Protein AF-A0A354TPI7-F1 (afdb_monomer_lite)

Structure (mmCIF, N/CA/C/O backbone):
data_AF-A0A354TPI7-F1
#
_entry.id   AF-A0A354TPI7-F1
#
loop_
_atom_site.group_PDB
_atom_site.id
_atom_site.type_symbol
_atom_site.label_atom_id
_atom_site.label_alt_id
_atom_site.label_comp_id
_atom_site.label_asym_id
_atom_site.label_entity_id
_atom_site.label_seq_id
_atom_site.pdbx_PDB_ins_code
_atom_site.Cartn_x
_atom_site.Cartn_y
_atom_site.Cartn_z
_atom_site.occupancy
_atom_site.B_iso_or_equiv
_atom_site.auth_seq_id
_atom_site.auth_comp_id
_atom_site.auth_asym_id
_atom_site.auth_atom_id
_atom_site.pdbx_PDB_model_num
ATOM 1 N N . GLU A 1 1 ? 0.543 -4.170 -21.899 1.00 81.62 1 GLU A N 1
ATOM 2 C CA . GLU A 1 1 ? 1.426 -2.990 -21.810 1.00 81.62 1 GLU A CA 1
ATOM 3 C C . GLU A 1 1 ? 0.762 -1.976 -20.889 1.00 81.62 1 GLU A C 1
ATOM 5 O O . GLU A 1 1 ? -0.449 -1.809 -20.998 1.00 81.62 1 GLU A O 1
ATOM 10 N N . VAL A 1 2 ? 1.509 -1.378 -19.957 1.00 88.38 2 VAL A N 1
ATOM 11 C CA . VAL A 1 2 ? 1.019 -0.308 -19.069 1.00 88.38 2 VAL A CA 1
ATOM 12 C C . VAL A 1 2 ? 1.603 1.003 -19.581 1.00 88.38 2 VAL A C 1
ATOM 14 O O . VAL A 1 2 ? 2.818 1.139 -19.679 1.00 88.38 2 VAL A O 1
ATOM 17 N N . SER A 1 3 ? 0.738 1.935 -19.976 1.00 93.62 3 SER A N 1
ATOM 18 C CA . SER A 1 3 ? 1.160 3.185 -20.608 1.00 93.62 3 SER A CA 1
ATOM 19 C C . SER A 1 3 ? 1.726 4.172 -19.581 1.00 93.62 3 SER A C 1
ATOM 21 O O . SER A 1 3 ? 1.112 4.345 -18.529 1.00 93.62 3 SER A O 1
ATOM 23 N N . PRO A 1 4 ? 2.813 4.900 -19.899 1.00 93.25 4 PRO A N 1
ATOM 24 C CA . PRO A 1 4 ? 3.313 5.975 -19.044 1.00 93.25 4 PRO A CA 1
ATOM 25 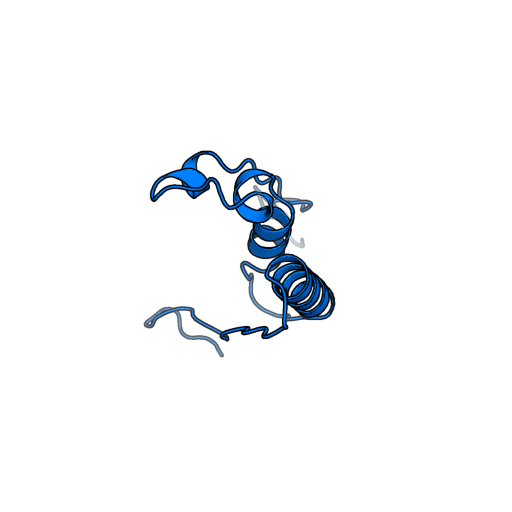C C . PRO A 1 4 ? 2.477 7.266 -19.140 1.00 93.25 4 PRO A C 1
ATOM 27 O O . PRO A 1 4 ? 2.777 8.234 -18.448 1.00 93.25 4 PRO A O 1
ATOM 30 N N . PHE A 1 5 ? 1.467 7.327 -20.018 1.00 96.62 5 PHE A N 1
ATOM 31 C CA . PHE A 1 5 ? 0.699 8.552 -20.284 1.00 96.62 5 PHE A CA 1
ATOM 32 C C . PHE A 1 5 ? -0.520 8.740 -19.372 1.00 96.62 5 PHE A C 1
ATOM 34 O O . PHE A 1 5 ? -1.148 9.798 -19.411 1.00 96.62 5 PHE A O 1
ATOM 41 N N . TYR A 1 6 ? -0.870 7.732 -18.575 1.00 95.56 6 TYR A N 1
ATOM 42 C CA . TYR A 1 6 ? -2.043 7.741 -17.703 1.00 95.56 6 TYR A CA 1
ATOM 43 C C . TYR A 1 6 ? -1.665 7.364 -16.270 1.00 95.56 6 TYR A C 1
ATOM 45 O O . TYR A 1 6 ? -0.512 7.065 -15.971 1.00 95.56 6 TYR A O 1
ATOM 53 N N . ASP A 1 7 ? -2.658 7.394 -15.384 1.00 96.00 7 ASP A N 1
ATOM 54 C CA . ASP A 1 7 ? -2.517 6.948 -14.001 1.00 96.00 7 ASP A CA 1
ATOM 55 C C . ASP A 1 7 ? -1.993 5.495 -13.939 1.00 96.00 7 ASP A C 1
ATOM 57 O O . ASP A 1 7 ? -2.603 4.613 -14.553 1.00 96.00 7 ASP A O 1
ATOM 61 N N . PRO A 1 8 ? -0.891 5.212 -13.213 1.00 95.94 8 PRO A N 1
ATOM 62 C CA . PRO A 1 8 ? -0.272 3.884 -13.161 1.00 95.94 8 PRO A CA 1
ATOM 63 C C . PRO A 1 8 ? -1.031 2.883 -12.267 1.00 95.94 8 PRO A C 1
ATOM 65 O O . PRO A 1 8 ? -0.469 1.868 -11.854 1.00 95.94 8 PRO A O 1
ATOM 68 N N . MET A 1 9 ? -2.296 3.147 -11.925 1.00 95.94 9 MET A N 1
ATOM 69 C CA . MET A 1 9 ? -3.099 2.265 -11.081 1.00 95.94 9 MET A CA 1
ATOM 70 C C . MET A 1 9 ? -3.383 0.933 -11.788 1.00 95.94 9 MET A C 1
ATOM 72 O O . MET A 1 9 ? -4.104 0.872 -12.783 1.00 95.94 9 MET A O 1
ATOM 76 N N . LEU A 1 10 ? -2.856 -0.155 -11.220 1.00 96.12 10 LEU A N 1
ATOM 77 C CA . LEU A 1 10 ? -3.028 -1.512 -11.749 1.00 96.12 10 LEU A CA 1
ATOM 78 C C . LEU A 1 10 ? -4.296 -2.189 -11.225 1.00 96.12 10 LEU A C 1
ATOM 80 O O . LEU A 1 10 ? -5.038 -2.812 -11.981 1.00 96.12 10 LEU A O 1
ATOM 84 N N . ALA A 1 11 ? -4.534 -2.090 -9.919 1.00 97.00 11 ALA A N 1
ATOM 85 C CA . ALA A 1 11 ? -5.630 -2.767 -9.244 1.00 97.00 11 ALA A CA 1
ATOM 86 C C . ALA A 1 11 ? -5.996 -2.055 -7.938 1.00 97.00 11 ALA A C 1
ATOM 88 O O . ALA A 1 11 ? -5.209 -1.287 -7.383 1.00 97.00 11 ALA A O 1
ATOM 89 N N . LYS A 1 12 ? -7.195 -2.354 -7.432 1.00 97.75 12 LYS A N 1
ATOM 90 C CA . LYS A 1 12 ? -7.632 -1.992 -6.081 1.00 97.75 12 LYS A CA 1
ATOM 91 C C . LYS A 1 12 ? -7.889 -3.273 -5.308 1.00 97.75 12 LYS A C 1
ATOM 93 O O . LYS A 1 12 ? -8.700 -4.089 -5.738 1.00 97.75 12 LYS A O 1
ATOM 98 N N . MET A 1 13 ? -7.214 -3.423 -4.179 1.00 97.06 13 MET A N 1
ATOM 99 C CA . MET A 1 13 ? -7.437 -4.529 -3.259 1.00 97.06 13 MET A CA 1
ATOM 100 C C . MET A 1 13 ? -8.310 -4.047 -2.106 1.00 97.06 13 MET A C 1
ATOM 102 O O . MET A 1 13 ? -8.056 -2.991 -1.527 1.00 97.06 13 MET A O 1
ATOM 106 N N . ILE A 1 14 ? -9.374 -4.790 -1.822 1.00 97.75 14 ILE A N 1
ATOM 107 C CA . ILE A 1 14 ? -10.380 -4.438 -0.824 1.00 97.75 14 ILE A CA 1
ATOM 108 C C . ILE A 1 14 ? -10.619 -5.692 0.012 1.00 97.75 14 ILE A C 1
ATOM 110 O O . ILE A 1 14 ? -10.982 -6.722 -0.548 1.00 97.75 14 ILE A O 1
ATOM 114 N N . ALA A 1 15 ? -10.435 -5.593 1.328 1.00 97.38 15 ALA A N 1
ATOM 115 C CA . ALA A 1 15 ? -10.849 -6.626 2.270 1.00 97.38 15 ALA A CA 1
ATOM 116 C C . ALA A 1 15 ? -12.023 -6.134 3.112 1.00 97.38 15 ALA A C 1
ATOM 118 O O . ALA A 1 15 ? -12.189 -4.932 3.349 1.00 97.38 15 ALA A O 1
ATOM 119 N N . TYR A 1 16 ? -12.827 -7.085 3.562 1.00 98.12 16 TYR A N 1
ATOM 120 C CA . TYR A 1 16 ? -13.970 -6.860 4.426 1.00 98.12 16 TYR A CA 1
ATOM 121 C C . TYR A 1 16 ? -14.028 -7.991 5.448 1.00 98.12 16 TYR A C 1
ATOM 123 O O . TYR A 1 16 ? -14.009 -9.157 5.064 1.00 98.12 16 TYR A O 1
ATOM 131 N N . ALA A 1 17 ? -14.114 -7.626 6.723 1.00 98.25 17 ALA A N 1
ATOM 132 C CA . ALA A 1 17 ? -14.238 -8.541 7.848 1.00 98.25 17 ALA A CA 1
ATOM 133 C C . ALA A 1 17 ? -15.019 -7.863 8.984 1.00 98.25 17 ALA A C 1
ATOM 135 O O . ALA A 1 17 ? -15.278 -6.654 8.933 1.00 98.25 17 ALA A O 1
ATOM 136 N N . ASP A 1 18 ? -15.375 -8.636 10.010 1.00 98.50 18 ASP A N 1
ATOM 13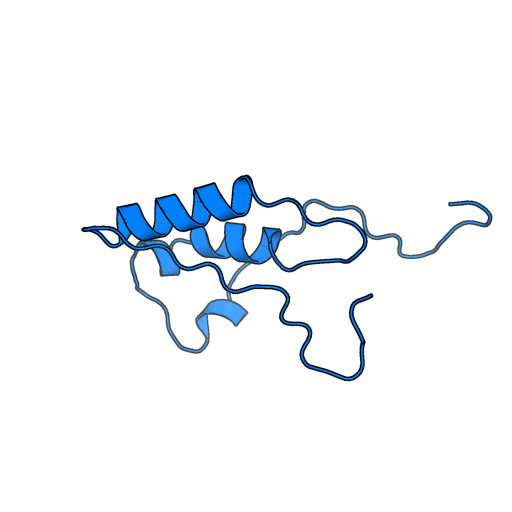7 C CA . ASP A 1 18 ? -16.143 -8.146 11.160 1.00 98.50 18 ASP A CA 1
ATOM 138 C C . ASP A 1 18 ? -15.315 -7.208 12.050 1.00 98.50 18 ASP A C 1
ATOM 140 O O . ASP A 1 18 ? -15.859 -6.298 12.684 1.00 98.50 18 ASP A O 1
ATOM 144 N N . THR A 1 19 ? -13.991 -7.389 12.068 1.00 97.94 19 THR A N 1
ATOM 145 C CA . THR A 1 19 ? -13.059 -6.523 12.797 1.00 97.94 19 THR A CA 1
ATOM 146 C C . THR A 1 19 ? -12.041 -5.850 11.878 1.00 97.94 19 THR A C 1
ATOM 148 O O . THR A 1 19 ? -11.727 -6.312 10.777 1.00 97.94 19 THR A O 1
ATOM 151 N N . ARG A 1 20 ? -11.489 -4.721 12.343 1.00 96.31 20 ARG A N 1
ATOM 152 C CA . ARG A 1 20 ? -10.434 -3.995 11.621 1.00 96.31 20 ARG A CA 1
ATOM 153 C C . ARG A 1 20 ? -9.178 -4.854 11.503 1.00 96.31 20 ARG A C 1
ATOM 155 O O . ARG A 1 20 ? -8.516 -4.835 10.471 1.00 96.31 20 ARG A O 1
ATOM 162 N N . GLU A 1 21 ? -8.846 -5.564 12.568 1.00 96.12 21 GLU A N 1
ATOM 163 C CA . GLU A 1 21 ? -7.671 -6.414 12.680 1.00 96.12 21 GLU A CA 1
ATOM 164 C C . GLU A 1 21 ? -7.723 -7.561 11.669 1.00 96.12 21 GLU A C 1
ATOM 166 O O . GLU A 1 21 ? -6.735 -7.788 10.974 1.00 96.12 21 GLU A O 1
ATOM 171 N N . GLU A 1 22 ? -8.878 -8.218 11.528 1.00 97.94 22 GLU A N 1
ATOM 172 C CA . GLU A 1 22 ? -9.096 -9.255 10.511 1.00 97.94 22 GLU A CA 1
ATOM 173 C C . GLU A 1 22 ? -8.999 -8.678 9.097 1.00 97.94 22 GLU A C 1
ATOM 175 O O . GLU A 1 22 ? -8.253 -9.203 8.278 1.00 97.94 22 GLU A O 1
ATOM 180 N N . ALA A 1 23 ? -9.648 -7.542 8.820 1.00 98.00 23 ALA A N 1
ATOM 181 C CA . ALA A 1 23 ? -9.586 -6.930 7.491 1.00 98.00 23 ALA A CA 1
ATOM 182 C C . ALA A 1 23 ? -8.153 -6.513 7.099 1.00 98.00 23 ALA A C 1
ATOM 184 O O . ALA A 1 23 ? -7.763 -6.628 5.936 1.00 98.00 23 ALA A O 1
ATOM 185 N N . LEU A 1 24 ? -7.352 -6.031 8.057 1.00 97.12 24 LEU A N 1
ATOM 186 C CA . LEU A 1 24 ? -5.938 -5.717 7.827 1.00 97.12 24 LEU A CA 1
ATOM 187 C C . LEU A 1 24 ? -5.101 -6.983 7.606 1.00 97.12 24 LEU A C 1
ATOM 189 O O . LEU A 1 24 ? -4.234 -6.974 6.732 1.00 97.12 24 LEU A O 1
ATOM 193 N N . ALA A 1 25 ? -5.363 -8.055 8.359 1.00 96.88 25 ALA A N 1
ATOM 194 C CA . ALA A 1 25 ? -4.693 -9.340 8.175 1.00 96.88 25 ALA A CA 1
ATOM 195 C C . ALA A 1 25 ? -5.006 -9.947 6.797 1.00 96.88 25 ALA A C 1
ATOM 197 O O . ALA A 1 25 ? -4.087 -10.385 6.105 1.00 96.88 25 ALA A O 1
ATOM 198 N N . ASP A 1 26 ? -6.263 -9.880 6.359 1.00 98.00 26 ASP A N 1
ATOM 199 C CA . ASP A 1 26 ? -6.695 -10.350 5.041 1.00 98.00 26 ASP A CA 1
ATOM 200 C C . ASP A 1 26 ? -6.047 -9.545 3.906 1.00 98.00 26 ASP A C 1
ATOM 202 O O . ASP A 1 26 ? -5.584 -10.128 2.922 1.00 98.00 26 ASP A O 1
ATOM 206 N N . LEU A 1 27 ? -5.955 -8.213 4.042 1.00 97.88 27 LEU A N 1
ATOM 207 C CA . LEU A 1 27 ? -5.217 -7.369 3.091 1.00 97.88 27 LEU A CA 1
ATOM 208 C C . LEU A 1 27 ? -3.735 -7.742 3.040 1.00 97.88 27 LEU A C 1
ATOM 210 O O . LEU A 1 27 ? -3.158 -7.818 1.955 1.00 97.88 27 LEU A O 1
ATOM 214 N N . GLN A 1 28 ? -3.115 -7.963 4.199 1.00 97.56 28 GLN A N 1
ATOM 215 C CA . GLN A 1 28 ? -1.699 -8.304 4.276 1.00 97.56 28 GLN A CA 1
ATOM 216 C C . GLN A 1 28 ? -1.420 -9.662 3.624 1.00 97.56 28 GLN A C 1
ATOM 218 O O . GLN A 1 28 ? -0.491 -9.768 2.821 1.00 97.56 28 GLN A O 1
ATOM 223 N N . LEU A 1 29 ? -2.251 -10.670 3.907 1.00 97.94 29 LEU A N 1
ATOM 224 C CA . LEU A 1 29 ? -2.170 -11.985 3.275 1.00 97.94 29 LEU A CA 1
ATOM 225 C C . LEU A 1 29 ? -2.369 -11.880 1.759 1.00 97.94 29 LEU A C 1
ATOM 227 O O . LEU A 1 29 ? -1.519 -12.333 0.995 1.00 97.94 29 LEU A O 1
ATOM 231 N N . SER A 1 30 ? -3.429 -11.202 1.319 1.00 97.81 30 SER A N 1
ATOM 232 C CA . SER A 1 30 ? -3.743 -11.036 -0.105 1.00 97.81 30 SER A CA 1
ATOM 233 C C . SER A 1 30 ? -2.615 -10.339 -0.877 1.00 97.81 30 SER A C 1
ATOM 235 O O . SER A 1 30 ? -2.282 -10.743 -1.993 1.00 97.81 30 SER A O 1
ATOM 237 N N . LEU A 1 31 ? -1.979 -9.315 -0.292 1.00 97.56 31 LEU A N 1
ATOM 238 C CA . LEU A 1 31 ? -0.805 -8.675 -0.893 1.00 97.56 31 LEU A CA 1
ATOM 239 C C . LEU A 1 31 ? 0.412 -9.604 -0.932 1.00 97.56 31 LEU A C 1
ATOM 241 O O . LEU A 1 31 ? 1.168 -9.535 -1.898 1.00 97.56 31 LEU A O 1
ATOM 245 N N . SER A 1 32 ? 0.604 -10.461 0.076 1.00 97.25 32 SER A N 1
ATOM 246 C CA . SER A 1 32 ? 1.713 -11.428 0.109 1.00 97.25 32 SER A CA 1
ATOM 247 C C . SER A 1 32 ? 1.585 -12.537 -0.939 1.00 97.25 32 SER A C 1
ATOM 249 O O . SER A 1 32 ? 2.591 -13.023 -1.449 1.00 97.25 32 SER A O 1
ATOM 251 N N . GLU A 1 33 ? 0.355 -12.893 -1.309 1.00 97.69 33 GLU A N 1
ATOM 252 C CA . GLU A 1 33 ? 0.059 -13.875 -2.358 1.00 97.69 33 GLU A CA 1
ATOM 253 C C . GLU A 1 33 ? 0.001 -13.248 -3.762 1.00 97.69 33 GLU A C 1
ATOM 255 O O . GLU A 1 33 ? -0.007 -13.952 -4.775 1.00 97.69 33 GLU A O 1
ATOM 260 N N . THR A 1 34 ? -0.018 -11.915 -3.853 1.00 97.69 34 THR A N 1
ATOM 261 C CA . THR A 1 34 ? -0.068 -11.204 -5.132 1.00 97.69 34 THR A CA 1
ATOM 262 C C . THR A 1 34 ? 1.306 -11.178 -5.787 1.00 97.69 34 THR A C 1
ATOM 264 O O . THR A 1 34 ? 2.274 -10.672 -5.230 1.00 97.69 34 THR A O 1
ATOM 267 N N . SER A 1 35 ? 1.379 -11.664 -7.025 1.00 96.56 35 SER A N 1
ATOM 268 C CA . SER A 1 35 ? 2.588 -11.611 -7.849 1.00 96.56 35 SER A CA 1
ATOM 269 C C . SER A 1 35 ? 2.302 -10.911 -9.174 1.00 96.56 35 SER A C 1
ATOM 271 O O . SER A 1 35 ? 1.440 -11.338 -9.942 1.00 96.56 35 SER A O 1
ATOM 273 N N . ILE A 1 36 ? 3.041 -9.836 -9.450 1.00 96.12 36 ILE A N 1
ATOM 274 C CA . ILE A 1 36 ? 2.993 -9.087 -10.710 1.00 96.12 36 ILE A CA 1
ATOM 275 C C . ILE A 1 36 ? 4.423 -8.976 -11.236 1.00 96.12 36 ILE A C 1
ATOM 277 O O . ILE A 1 36 ? 5.320 -8.552 -10.514 1.00 96.12 36 ILE A O 1
ATOM 281 N N . TYR A 1 37 ? 4.628 -9.350 -12.498 1.00 95.31 37 TYR A N 1
ATOM 282 C CA . TYR A 1 37 ? 5.939 -9.347 -13.147 1.00 95.31 37 TYR A CA 1
ATOM 283 C C . TYR A 1 37 ? 5.958 -8.419 -14.363 1.00 95.31 37 TYR A C 1
ATOM 285 O O . TYR A 1 37 ? 4.930 -8.176 -14.996 1.00 95.31 37 TYR A O 1
ATOM 293 N N . GLY A 1 38 ? 7.154 -7.944 -14.718 1.00 94.31 38 GLY A N 1
ATOM 294 C CA . GLY A 1 38 ? 7.407 -7.123 -15.908 1.00 94.31 38 GLY A CA 1
ATOM 295 C C . GLY A 1 38 ? 7.387 -5.613 -15.667 1.00 94.31 38 GLY A C 1
ATOM 296 O O . GLY A 1 38 ? 7.856 -4.868 -16.521 1.00 94.31 38 GLY A O 1
ATOM 297 N N . ILE A 1 39 ? 6.902 -5.166 -14.509 1.00 94.50 39 ILE A N 1
ATOM 298 C CA . ILE A 1 39 ? 6.955 -3.774 -14.056 1.00 94.50 39 ILE A CA 1
ATOM 299 C C . ILE A 1 39 ? 7.223 -3.730 -12.554 1.00 94.50 39 ILE A C 1
ATOM 301 O O . ILE A 1 39 ? 6.900 -4.671 -11.830 1.00 94.50 39 ILE A O 1
ATOM 305 N N . GLU A 1 40 ? 7.786 -2.619 -12.090 1.00 93.75 40 GLU A N 1
ATOM 306 C CA . GLU A 1 40 ? 7.854 -2.320 -10.664 1.00 93.75 40 GLU A CA 1
ATOM 307 C C . GLU A 1 40 ? 6.446 -2.017 -10.125 1.00 93.75 40 GLU A C 1
ATOM 309 O O . GLU A 1 40 ? 5.631 -1.377 -10.794 1.00 93.75 40 GLU A O 1
ATOM 314 N N . THR A 1 41 ? 6.157 -2.472 -8.907 1.00 96.81 41 THR A N 1
ATOM 315 C CA . THR A 1 41 ? 4.893 -2.206 -8.212 1.00 96.81 41 THR A CA 1
ATOM 316 C C . THR A 1 41 ? 5.158 -1.709 -6.796 1.00 96.81 41 THR A C 1
ATOM 318 O O . THR A 1 41 ? 6.265 -1.823 -6.276 1.00 96.81 41 THR A O 1
ATOM 321 N N . ASN A 1 42 ? 4.130 -1.170 -6.148 1.00 97.19 42 ASN A N 1
ATOM 322 C CA . ASN A 1 42 ? 4.194 -0.704 -4.764 1.00 97.19 42 ASN A CA 1
ATOM 323 C C . ASN A 1 42 ? 3.796 -1.782 -3.734 1.00 97.19 42 ASN A C 1
ATOM 325 O O . ASN A 1 42 ? 3.504 -1.431 -2.593 1.00 97.19 42 ASN A O 1
ATOM 329 N N . ILE A 1 43 ? 3.762 -3.068 -4.111 1.00 97.38 43 ILE A N 1
ATOM 330 C CA . ILE A 1 43 ? 3.302 -4.161 -3.234 1.00 97.38 43 ILE A CA 1
ATOM 331 C C . ILE A 1 43 ? 4.128 -4.221 -1.940 1.00 97.38 43 ILE A C 1
ATOM 333 O O . ILE A 1 43 ? 3.540 -4.195 -0.861 1.00 97.38 43 ILE A O 1
ATOM 337 N N . ASP A 1 44 ? 5.462 -4.211 -2.030 1.00 96.44 44 ASP A N 1
ATOM 338 C CA . ASP A 1 44 ? 6.346 -4.276 -0.852 1.00 96.44 44 ASP A CA 1
ATOM 339 C C . ASP A 1 44 ? 6.117 -3.094 0.100 1.00 96.44 44 ASP A C 1
ATOM 341 O O . ASP A 1 44 ? 5.988 -3.270 1.309 1.00 96.44 44 ASP A O 1
ATOM 345 N N . TYR A 1 45 ? 5.977 -1.885 -0.453 1.00 97.62 45 TYR A N 1
ATOM 346 C CA . TYR A 1 45 ? 5.684 -0.678 0.323 1.00 97.62 45 TYR A CA 1
ATOM 347 C C . TYR A 1 45 ? 4.346 -0.790 1.067 1.00 97.62 45 TYR A C 1
ATOM 349 O O . TYR A 1 45 ? 4.250 -0.450 2.248 1.00 97.62 45 TYR A O 1
ATOM 357 N N . LEU A 1 46 ? 3.306 -1.297 0.395 1.00 97.38 46 LEU A N 1
ATOM 358 C CA . LEU A 1 46 ? 1.993 -1.511 1.005 1.00 97.38 46 LEU A CA 1
ATOM 359 C C . LEU A 1 46 ? 2.043 -2.583 2.105 1.00 97.38 46 LEU A C 1
ATOM 361 O O . LEU A 1 46 ? 1.398 -2.405 3.138 1.00 97.38 46 LEU A O 1
ATOM 365 N N . GLN A 1 47 ? 2.832 -3.649 1.937 1.00 96.44 47 GLN A N 1
ATOM 366 C CA . GLN A 1 47 ? 3.037 -4.654 2.986 1.00 96.44 47 GLN A CA 1
ATOM 367 C C . GLN A 1 47 ? 3.738 -4.062 4.219 1.00 96.44 47 GLN A C 1
ATOM 369 O O . GLN A 1 47 ? 3.279 -4.285 5.343 1.00 96.44 47 GLN A O 1
ATOM 374 N N . THR A 1 48 ? 4.794 -3.259 4.032 1.00 96.75 48 THR A N 1
ATOM 375 C CA . THR A 1 48 ? 5.459 -2.542 5.136 1.00 96.75 48 THR A CA 1
ATOM 376 C C . THR A 1 48 ? 4.484 -1.616 5.863 1.00 96.75 48 THR A C 1
ATOM 378 O O . THR A 1 48 ? 4.420 -1.618 7.094 1.00 96.75 48 THR A O 1
ATOM 381 N N . LEU A 1 49 ? 3.673 -0.864 5.116 1.00 96.88 49 LEU A N 1
ATOM 382 C CA . LEU A 1 49 ? 2.661 0.027 5.678 1.00 96.88 49 LEU A CA 1
ATOM 383 C C . LEU A 1 49 ? 1.604 -0.741 6.495 1.00 96.88 49 LEU A C 1
ATOM 385 O O . LEU A 1 49 ? 1.278 -0.314 7.604 1.00 96.88 49 LEU A O 1
ATOM 389 N N . LEU A 1 50 ? 1.111 -1.882 5.999 1.00 96.06 50 LEU A N 1
ATOM 390 C CA . LEU A 1 50 ? 0.171 -2.751 6.727 1.00 96.06 50 LEU A CA 1
ATOM 391 C C . LEU A 1 50 ? 0.746 -3.301 8.036 1.00 96.06 50 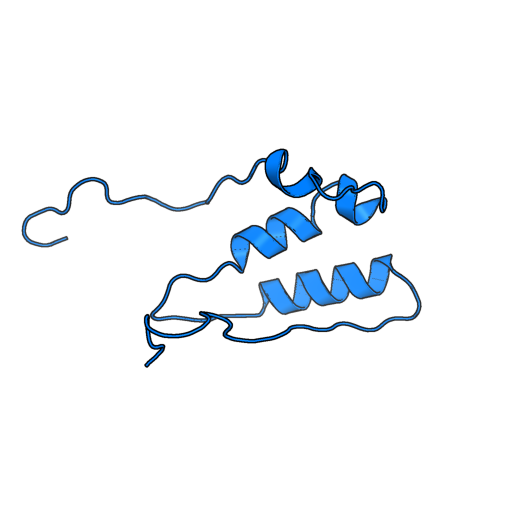LEU A C 1
ATOM 393 O O . LEU A 1 50 ? 0.025 -3.397 9.030 1.00 96.06 50 LEU A O 1
ATOM 397 N N . GLY A 1 51 ? 2.045 -3.595 8.059 1.00 94.25 51 GLY A N 1
ATOM 398 C CA . GLY A 1 51 ? 2.754 -4.032 9.263 1.00 94.25 51 GLY A CA 1
ATOM 399 C C . GLY A 1 51 ? 3.075 -2.916 10.266 1.00 94.25 51 GLY A C 1
ATOM 400 O O . GLY A 1 51 ? 3.415 -3.218 11.413 1.00 94.25 51 GLY A O 1
ATOM 401 N N . SER A 1 52 ? 2.969 -1.644 9.868 1.00 95.75 52 SER A N 1
ATOM 402 C CA . SER A 1 52 ? 3.397 -0.502 10.684 1.00 95.75 52 SER A CA 1
ATOM 403 C C . SER A 1 52 ? 2.497 -0.260 11.904 1.00 95.75 52 SER A C 1
ATOM 405 O O . SER A 1 52 ? 1.274 -0.427 11.855 1.00 95.75 52 SER A O 1
ATOM 407 N N . GLU A 1 53 ? 3.097 0.176 13.018 1.00 95.31 53 GLU A N 1
ATOM 408 C CA . GLU A 1 53 ? 2.365 0.463 14.261 1.00 95.31 53 GLU A CA 1
ATOM 409 C C . GLU A 1 53 ? 1.245 1.500 14.072 1.00 95.31 53 GLU A C 1
ATOM 411 O O . GLU A 1 53 ? 0.121 1.195 14.489 1.00 95.31 53 GLU A O 1
ATOM 416 N N . PRO A 1 54 ? 1.464 2.642 13.380 1.00 95.19 54 PRO A N 1
ATOM 417 C CA . PRO A 1 54 ? 0.426 3.658 13.229 1.00 95.19 54 PRO A CA 1
ATOM 418 C C . PRO A 1 54 ? -0.828 3.117 12.545 1.00 95.19 54 PRO A C 1
ATOM 420 O O . PRO A 1 54 ? -1.947 3.470 12.925 1.00 95.19 54 PRO A O 1
ATOM 423 N N . LEU A 1 55 ? -0.667 2.237 11.548 1.00 95.12 55 LEU A N 1
ATOM 424 C CA . LEU A 1 55 ? -1.807 1.675 10.834 1.00 95.12 55 LEU A CA 1
ATOM 425 C C . LEU A 1 55 ? -2.515 0.587 11.646 1.00 95.12 55 LEU A C 1
ATOM 427 O O . LEU A 1 55 ? -3.752 0.566 11.674 1.00 95.12 55 LEU A O 1
ATOM 431 N N . ARG A 1 56 ? -1.758 -0.259 12.353 1.00 93.25 56 ARG A N 1
ATOM 432 C CA . ARG A 1 56 ? -2.314 -1.292 13.241 1.00 93.25 56 ARG A CA 1
ATOM 433 C C . ARG A 1 56 ? -3.092 -0.695 14.410 1.00 93.25 56 ARG A C 1
ATOM 435 O O . ARG A 1 56 ? -4.151 -1.212 14.744 1.00 93.25 56 ARG A O 1
ATOM 442 N N . THR A 1 57 ? -2.621 0.404 15.000 1.00 94.88 57 THR A N 1
ATOM 443 C CA . THR A 1 57 ? -3.301 1.057 16.135 1.00 94.88 57 THR A CA 1
ATOM 444 C C . THR A 1 57 ? -4.340 2.096 15.726 1.00 94.88 57 THR A C 1
ATOM 446 O O . THR A 1 57 ? -5.062 2.614 16.579 1.00 94.88 57 THR A O 1
ATOM 449 N N . GLY A 1 58 ? -4.431 2.415 14.433 1.00 95.56 58 GLY A N 1
ATOM 450 C CA . GLY A 1 58 ? -5.350 3.429 13.918 1.00 95.56 58 GLY A CA 1
ATOM 451 C C . GLY A 1 58 ? -4.926 4.872 14.214 1.00 95.56 58 GLY A C 1
ATOM 452 O O . GLY A 1 58 ? -5.719 5.7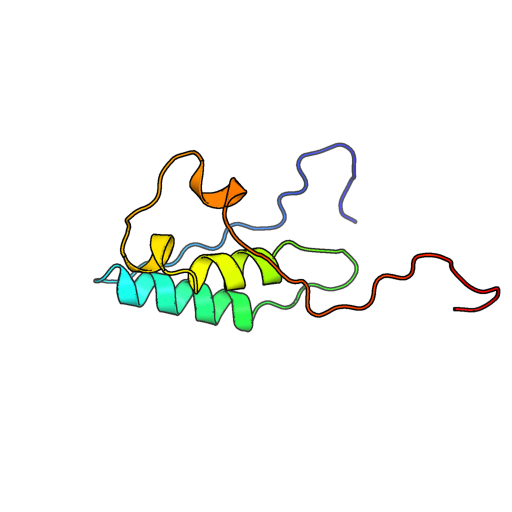91 14.020 1.0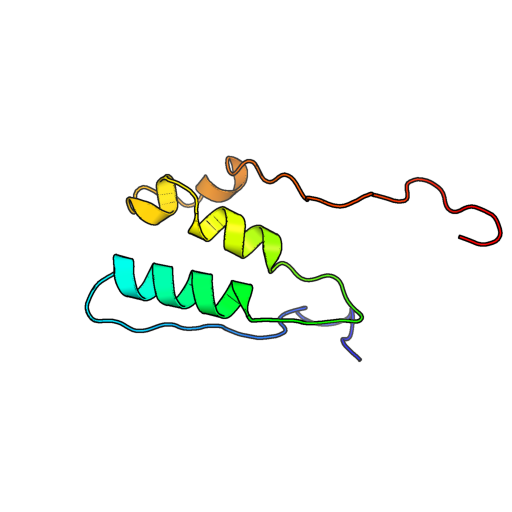0 95.56 58 GLY A O 1
ATOM 453 N N . LYS A 1 59 ? -3.694 5.092 14.686 1.00 96.31 59 LYS A N 1
ATOM 454 C CA . LYS A 1 59 ? -3.154 6.406 15.063 1.00 96.31 59 LYS A CA 1
ATOM 455 C C . LYS A 1 59 ? -2.313 6.999 13.934 1.00 96.31 59 LYS A C 1
ATOM 457 O O . LYS A 1 59 ? -1.107 7.183 14.069 1.00 96.31 59 LYS A O 1
ATOM 462 N N . TYR A 1 60 ? -2.959 7.306 12.816 1.00 96.56 60 TYR A N 1
ATOM 463 C CA . TYR A 1 60 ? -2.319 7.913 11.650 1.00 96.56 60 TYR A CA 1
ATOM 464 C C . TYR A 1 60 ? -2.969 9.246 11.271 1.00 96.56 60 TYR A C 1
ATOM 466 O O . TYR A 1 60 ? -4.136 9.514 11.552 1.00 96.56 60 TYR A O 1
ATOM 474 N N . PHE A 1 61 ? -2.187 10.083 10.604 1.00 96.31 61 PHE A N 1
ATOM 475 C CA . PHE A 1 61 ? -2.546 11.418 10.148 1.00 96.31 61 PHE A CA 1
ATOM 476 C C . PHE A 1 61 ? -2.215 11.559 8.663 1.00 96.31 61 PHE A C 1
ATOM 478 O O . PHE A 1 61 ? -1.562 10.705 8.063 1.00 96.31 61 PHE A O 1
ATOM 485 N N . THR A 1 62 ? -2.607 12.685 8.070 1.00 96.81 62 THR A N 1
ATOM 486 C CA . THR A 1 62 ? -2.344 12.994 6.655 1.00 96.81 62 THR A CA 1
ATOM 487 C C . THR A 1 62 ? -0.860 12.956 6.282 1.00 96.81 62 THR A C 1
ATOM 489 O O . THR A 1 62 ? -0.541 12.712 5.126 1.00 96.81 62 THR A O 1
ATOM 492 N N . ASN A 1 63 ? 0.045 13.157 7.246 1.00 96.75 63 ASN A N 1
ATOM 493 C CA . ASN A 1 63 ? 1.490 13.138 7.027 1.00 96.75 63 ASN A CA 1
ATOM 494 C C . ASN A 1 63 ? 2.181 11.816 7.424 1.00 96.75 63 ASN A C 1
ATOM 496 O O . ASN A 1 63 ? 3.391 11.712 7.275 1.00 96.75 63 ASN A O 1
ATOM 500 N N . THR A 1 64 ? 1.471 10.801 7.929 1.00 96.25 64 THR A N 1
ATOM 501 C CA . THR A 1 64 ? 2.114 9.586 8.476 1.00 96.25 64 THR A CA 1
ATOM 502 C C . THR A 1 64 ? 3.045 8.889 7.482 1.00 96.25 64 THR A C 1
ATOM 504 O O . THR A 1 64 ? 4.107 8.419 7.873 1.00 96.25 64 THR A O 1
ATOM 507 N N . LEU A 1 65 ? 2.700 8.872 6.191 1.00 96.56 65 LEU A N 1
ATOM 508 C CA . LEU A 1 65 ? 3.512 8.203 5.169 1.00 96.56 65 LEU A CA 1
ATOM 509 C C . LEU A 1 65 ? 4.882 8.855 4.934 1.00 96.56 65 LEU A C 1
ATOM 511 O O . LEU A 1 65 ? 5.786 8.168 4.474 1.00 96.56 65 LEU A O 1
ATOM 515 N N . SER A 1 66 ? 5.072 10.138 5.266 1.00 96.25 66 SER A N 1
ATOM 516 C CA . SER A 1 66 ? 6.393 10.782 5.150 1.00 96.25 66 SER A CA 1
ATOM 517 C C . SER A 1 66 ? 7.365 10.357 6.250 1.00 96.25 66 SER A C 1
ATOM 519 O O . SER A 1 66 ? 8.563 10.601 6.140 1.00 96.25 66 SER A O 1
ATOM 521 N N . GLN A 1 67 ? 6.843 9.734 7.307 1.00 94.88 67 GLN A N 1
ATOM 522 C CA . GLN A 1 67 ? 7.601 9.228 8.448 1.00 94.88 67 GLN A CA 1
ATOM 523 C C . GLN A 1 67 ? 7.720 7.700 8.422 1.00 94.88 67 GLN A C 1
ATOM 525 O O . GLN A 1 67 ? 8.312 7.123 9.329 1.00 94.88 67 GLN A O 1
ATOM 530 N N . LEU A 1 68 ? 7.126 7.038 7.421 1.00 95.88 68 LEU A N 1
ATOM 531 C CA . LEU A 1 68 ? 7.237 5.597 7.269 1.00 95.88 68 LEU A CA 1
ATOM 532 C C . LEU A 1 68 ? 8.643 5.266 6.767 1.00 95.88 68 LEU A C 1
ATOM 534 O O . LEU A 1 68 ? 8.999 5.594 5.636 1.00 95.88 68 LEU A O 1
ATOM 538 N N . GLU A 1 69 ? 9.422 4.592 7.603 1.00 94.81 69 GLU A N 1
ATOM 539 C CA . GLU A 1 69 ? 10.682 3.993 7.180 1.00 94.81 69 GLU A CA 1
ATOM 540 C C . GLU A 1 69 ? 10.375 2.785 6.290 1.00 94.81 69 GLU A C 1
ATOM 542 O O . GLU A 1 69 ? 9.712 1.832 6.705 1.00 94.81 69 GLU A O 1
ATOM 547 N N . PHE A 1 70 ? 10.823 2.853 5.038 1.00 95.56 70 PHE A N 1
ATOM 548 C CA . PHE A 1 70 ? 10.698 1.773 4.071 1.00 95.56 70 PHE A CA 1
ATOM 549 C C . PHE A 1 70 ? 12.077 1.431 3.525 1.00 95.56 70 PHE A C 1
ATOM 551 O O . PHE A 1 70 ? 12.711 2.244 2.851 1.00 95.56 70 PHE A O 1
ATOM 558 N N . GLU A 1 71 ? 12.514 0.207 3.795 1.00 93.44 71 GLU A N 1
ATOM 559 C CA . GLU A 1 71 ? 13.729 -0.354 3.227 1.00 93.44 71 GLU A CA 1
ATOM 560 C C . GLU A 1 71 ? 13.344 -1.405 2.196 1.00 93.44 71 GLU A C 1
ATOM 562 O O . GLU A 1 71 ? 12.787 -2.458 2.513 1.00 93.44 71 GLU A O 1
ATOM 567 N N . LYS A 1 72 ? 13.635 -1.114 0.928 1.00 91.81 72 LYS A N 1
ATOM 568 C CA . LYS A 1 72 ? 13.417 -2.084 -0.136 1.00 91.81 72 LYS A CA 1
ATOM 569 C C . LYS A 1 72 ? 14.484 -3.170 -0.031 1.00 91.81 72 LYS A C 1
ATOM 571 O O . LYS A 1 72 ? 15.673 -2.891 -0.163 1.00 91.81 72 LYS A O 1
ATOM 576 N N . HIS A 1 73 ? 14.063 -4.419 0.146 1.00 92.62 73 HIS A N 1
ATOM 577 C CA . HIS A 1 73 ? 14.954 -5.581 0.122 1.00 92.62 73 HIS A CA 1
ATOM 578 C C . HIS A 1 73 ? 15.329 -5.948 -1.323 1.00 92.62 73 HIS A C 1
ATOM 580 O O . HIS A 1 73 ? 14.954 -6.998 -1.842 1.00 92.62 73 HIS A O 1
ATOM 586 N N . ALA A 1 74 ? 16.050 -5.053 -1.993 1.00 92.19 74 ALA A N 1
ATOM 587 C CA . ALA A 1 74 ? 16.480 -5.209 -3.374 1.00 92.19 74 ALA A CA 1
ATOM 588 C C . ALA A 1 74 ? 17.883 -4.630 -3.574 1.00 92.19 74 ALA A C 1
ATOM 590 O O . ALA A 1 74 ? 18.366 -3.822 -2.784 1.00 92.19 74 ALA A O 1
ATOM 591 N N . LEU A 1 75 ? 18.528 -5.036 -4.665 1.00 93.31 75 LEU A N 1
ATOM 592 C CA . LEU A 1 75 ? 19.743 -4.393 -5.147 1.00 93.31 75 LEU A CA 1
ATOM 593 C C . LEU A 1 75 ? 19.365 -3.357 -6.202 1.00 93.31 75 LEU A C 1
ATOM 595 O O . LEU A 1 75 ? 18.609 -3.656 -7.126 1.00 93.31 75 LEU A O 1
ATOM 599 N N . GLU A 1 76 ? 19.916 -2.155 -6.075 1.00 93.75 76 GLU A N 1
ATOM 600 C CA . GLU A 1 76 ? 19.799 -1.118 -7.093 1.00 93.75 76 GLU A CA 1
ATOM 601 C C . GLU A 1 76 ? 21.016 -1.162 -8.020 1.00 93.75 76 GLU A C 1
ATOM 603 O O . GLU A 1 76 ? 22.168 -1.088 -7.582 1.00 93.75 76 GLU A O 1
ATOM 608 N N . VAL A 1 77 ? 20.765 -1.279 -9.324 1.00 94.62 77 VAL A N 1
ATOM 609 C CA . VAL A 1 77 ? 21.817 -1.199 -10.340 1.00 94.62 77 VAL A CA 1
ATOM 610 C C . VAL A 1 77 ? 22.089 0.274 -10.634 1.00 94.62 77 VAL A C 1
ATOM 612 O O . VAL A 1 77 ? 21.438 0.879 -11.480 1.00 94.62 77 VAL A O 1
ATOM 615 N N . VAL A 1 78 ? 23.063 0.851 -9.925 1.00 96.31 78 VAL A N 1
ATOM 616 C CA . VAL A 1 78 ? 23.460 2.264 -10.095 1.00 96.31 78 VAL A CA 1
ATOM 617 C C . VAL A 1 78 ? 24.105 2.507 -11.462 1.00 96.31 78 VAL A C 1
ATOM 619 O O . VAL A 1 78 ? 23.855 3.521 -12.110 1.00 96.31 78 VAL A O 1
ATOM 622 N N . THR A 1 79 ? 24.924 1.555 -11.913 1.00 96.31 79 THR A N 1
ATOM 623 C CA . THR A 1 79 ? 25.587 1.599 -13.217 1.00 96.31 79 THR A CA 1
ATOM 624 C C . THR A 1 79 ? 25.489 0.222 -13.865 1.00 96.31 79 THR A C 1
ATOM 626 O O . THR A 1 79 ? 25.985 -0.743 -13.276 1.00 96.31 79 THR A O 1
ATOM 629 N N . PRO A 1 80 ? 24.894 0.102 -15.064 1.00 94.31 80 PRO A N 1
ATOM 630 C CA . PRO A 1 80 ? 24.891 -1.160 -15.787 1.00 94.31 80 PRO A CA 1
ATOM 631 C C . PRO A 1 80 ? 26.288 -1.450 -16.356 1.00 94.31 80 PRO A C 1
ATOM 633 O O . PRO A 1 80 ? 26.982 -0.555 -16.847 1.00 94.31 80 PRO A O 1
ATOM 636 N N . GLY A 1 81 ? 26.713 -2.710 -16.295 1.00 93.94 81 GLY A N 1
ATOM 637 C CA . GLY A 1 81 ? 27.859 -3.208 -17.051 1.00 93.94 81 GLY A CA 1
ATOM 638 C C . GLY A 1 81 ? 27.508 -3.444 -18.523 1.00 93.94 81 GLY A C 1
ATOM 639 O O . GLY A 1 81 ? 26.364 -3.314 -18.946 1.00 93.94 81 GLY A O 1
ATOM 640 N N . THR A 1 82 ? 28.494 -3.834 -19.334 1.00 92.12 82 THR A N 1
ATOM 641 C CA . THR A 1 82 ? 28.296 -4.047 -20.782 1.00 92.12 82 THR A CA 1
ATOM 642 C C . THR A 1 82 ? 27.287 -5.162 -21.108 1.00 92.12 82 THR A C 1
ATOM 644 O O . THR A 1 82 ? 26.718 -5.158 -22.195 1.00 92.12 82 THR A O 1
ATOM 647 N N . MET A 1 83 ? 27.078 -6.123 -20.199 1.00 91.31 83 MET A N 1
ATOM 648 C CA . MET A 1 83 ? 26.196 -7.287 -20.388 1.00 91.31 83 MET A CA 1
ATOM 649 C C . MET A 1 83 ? 25.529 -7.739 -19.069 1.00 91.31 83 MET A C 1
ATOM 651 O O . MET A 1 83 ? 25.509 -8.932 -18.768 1.00 91.31 83 MET A O 1
ATOM 655 N N . THR A 1 84 ? 25.030 -6.799 -18.261 1.00 71.75 84 THR A N 1
ATOM 656 C CA . THR A 1 84 ? 2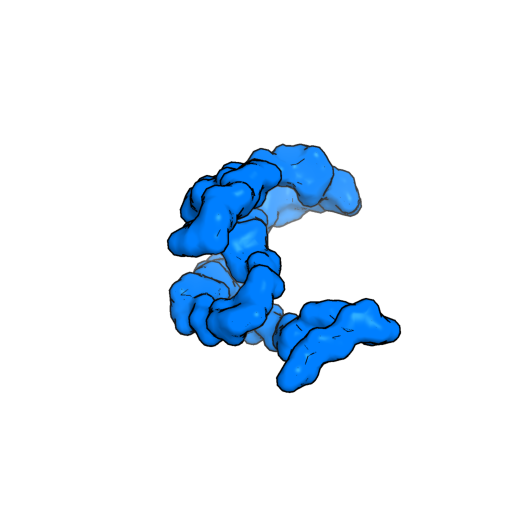4.317 -7.059 -16.989 1.00 71.75 84 THR A CA 1
ATOM 657 C C . THR A 1 84 ? 23.026 -6.276 -16.916 1.00 71.75 84 THR A C 1
ATOM 659 O O . THR A 1 84 ? 23.098 -5.080 -17.281 1.00 71.75 84 THR A O 1
#

Foldseek 3Di:
DQDPPDDNDDDDDFFDDPDPQVRLVVSLVVLVPDDDDDDDDCSQVVNQVSVDPCSNVVPDDPCRSVVRDDDDPDDDCPDDDPPD

pLDDT: mean 95.41, std 3.54, range [71.75, 98.5]

Sequence (84 aa):
EVSPFYDPMLAKMIAYADTREEALADLQLSLSETSIYGIETNIDYLQTLLGSEPLRTGKYFTNTLSQLEFEKHALEVVTPGTMT

Radius of gyration: 16.06 Å; chains: 1; bounding box: 44×27×38 Å

Secondary structure (DSSP, 8-state):
---TTS-----------SSHHHHHHHHHHHHHH----SS--SHHHHHHHHHSHHHHHT---TTGGGG------S---SS--TT-